Protein AF-A0A538S361-F1 (afdb_monomer)

Secondary structure (DSSP, 8-state):
--SS-HHHHHHHHTTGGGSSSGGGGHHHHHHHHHHHHSS--HHHHHHHHHHHT--HHHHHHHHHHT----HHHHTTHHHHHHHHHHHHT--TTEE-TTSS-EE------S-GGG-S-EEETTEEE-S--TTTHHHHHHHHH-

Mean predicted aligned error: 12.12 Å

Structure (mmCIF, N/CA/C/O backbone):
data_AF-A0A538S361-F1
#
_entry.id   AF-A0A538S361-F1
#
loop_
_atom_site.group_PDB
_atom_site.id
_atom_site.type_symbol
_atom_site.label_atom_id
_atom_site.label_alt_id
_atom_site.label_comp_id
_atom_site.label_asym_id
_atom_site.label_entity_id
_atom_site.label_seq_id
_atom_site.pdbx_PDB_ins_code
_atom_site.Cartn_x
_atom_site.Cartn_y
_atom_site.Cartn_z
_atom_site.occupancy
_atom_site.B_iso_or_equiv
_atom_site.auth_seq_id
_atom_site.auth_comp_id
_atom_site.auth_asym_id
_atom_site.auth_atom_id
_atom_site.pdbx_PDB_model_num
ATOM 1 N N . MET A 1 1 ? -2.744 -16.995 -17.859 1.00 56.88 1 MET A N 1
ATOM 2 C CA . MET A 1 1 ? -3.334 -15.791 -18.492 1.00 56.88 1 MET A CA 1
ATOM 3 C C . MET A 1 1 ? -2.399 -14.680 -18.087 1.00 56.88 1 MET A C 1
ATOM 5 O O . MET A 1 1 ? -2.083 -14.667 -16.914 1.00 56.88 1 MET A O 1
ATOM 9 N N . SER A 1 2 ? -1.924 -13.830 -19.001 1.00 71.25 2 SER A N 1
ATOM 10 C CA . SER A 1 2 ? -0.926 -12.804 -18.648 1.00 71.25 2 SER A CA 1
ATOM 11 C C . SER A 1 2 ? -1.379 -12.003 -17.421 1.00 71.25 2 SER A C 1
ATOM 13 O O . SER A 1 2 ? -2.462 -11.419 -17.458 1.00 71.25 2 SER A O 1
ATOM 15 N N . ALA A 1 3 ? -0.586 -12.008 -16.351 1.00 79.19 3 ALA A N 1
ATOM 16 C CA . ALA A 1 3 ? -0.850 -11.261 -15.128 1.00 79.19 3 ALA A CA 1
ATOM 17 C C . ALA A 1 3 ? -0.692 -9.752 -15.358 1.00 79.19 3 ALA A C 1
ATOM 19 O O . ALA A 1 3 ? -1.442 -8.962 -14.789 1.00 79.19 3 ALA A O 1
ATOM 20 N N . LEU A 1 4 ? 0.240 -9.343 -16.225 1.00 87.56 4 LEU A N 1
ATOM 21 C CA . LEU A 1 4 ? 0.414 -7.946 -16.612 1.00 87.56 4 LEU A CA 1
ATOM 22 C C . LEU A 1 4 ? -0.507 -7.591 -17.783 1.00 87.56 4 LEU A C 1
ATOM 24 O O . LEU A 1 4 ? -0.497 -8.265 -18.819 1.00 87.56 4 LEU A O 1
ATOM 28 N N . SER A 1 5 ? -1.250 -6.490 -17.642 1.00 90.25 5 SER A N 1
ATOM 29 C CA . SER A 1 5 ? -1.976 -5.866 -18.752 1.00 90.25 5 SER A CA 1
ATOM 30 C C . SER A 1 5 ? -1.001 -5.244 -19.761 1.00 90.25 5 SER A C 1
ATOM 32 O O . SER A 1 5 ? 0.121 -4.873 -19.410 1.00 90.25 5 SER A O 1
ATOM 34 N N . GLU A 1 6 ? -1.421 -5.094 -21.020 1.00 89.25 6 GLU A N 1
ATOM 35 C CA . GLU A 1 6 ? -0.562 -4.497 -22.055 1.00 89.25 6 GLU A CA 1
ATOM 36 C C . GLU A 1 6 ? -0.164 -3.049 -21.713 1.00 89.25 6 GLU A C 1
ATOM 38 O O . GLU A 1 6 ? 0.985 -2.660 -21.897 1.00 89.25 6 GLU A O 1
ATOM 43 N N . ASP A 1 7 ? -1.075 -2.272 -21.120 1.00 92.06 7 ASP A N 1
ATOM 44 C CA . ASP A 1 7 ? -0.791 -0.913 -20.633 1.00 92.06 7 ASP A CA 1
ATOM 45 C C . ASP A 1 7 ? 0.327 -0.900 -19.576 1.00 92.06 7 ASP A C 1
ATOM 47 O O . ASP A 1 7 ? 1.259 -0.095 -19.645 1.00 92.06 7 ASP A O 1
ATOM 51 N N . LEU A 1 8 ? 0.280 -1.835 -18.626 1.00 91.38 8 LEU A N 1
ATOM 52 C CA . LEU A 1 8 ? 1.270 -1.943 -17.558 1.00 91.38 8 LEU A CA 1
ATOM 53 C C . LEU A 1 8 ? 2.649 -2.339 -18.096 1.00 91.38 8 LEU A C 1
ATOM 55 O O . LEU A 1 8 ? 3.662 -1.773 -17.684 1.00 91.38 8 LEU A O 1
ATOM 59 N N . ARG A 1 9 ? 2.685 -3.249 -19.077 1.00 92.50 9 ARG A N 1
ATOM 60 C CA . ARG A 1 9 ? 3.915 -3.636 -19.785 1.00 92.50 9 ARG A CA 1
ATOM 61 C C . ARG A 1 9 ? 4.564 -2.427 -20.459 1.00 92.50 9 ARG A C 1
ATOM 63 O O . ARG A 1 9 ? 5.754 -2.184 -20.260 1.00 92.50 9 ARG A O 1
ATOM 70 N N . GLN A 1 10 ? 3.786 -1.625 -21.189 1.00 93.56 10 GLN A N 1
ATOM 71 C CA . GLN A 1 10 ? 4.293 -0.415 -21.846 1.00 93.56 10 GLN A CA 1
ATOM 72 C C . GLN A 1 10 ? 4.816 0.615 -20.835 1.00 93.56 10 GLN A C 1
ATOM 74 O O . GLN A 1 10 ? 5.879 1.204 -21.041 1.00 93.56 10 GLN A O 1
ATOM 79 N N . LYS A 1 11 ? 4.119 0.794 -19.705 1.00 93.25 11 LYS A N 1
ATOM 80 C CA . LYS A 1 11 ? 4.568 1.682 -18.622 1.00 93.25 11 LYS A CA 1
ATOM 81 C C . LYS A 1 11 ? 5.905 1.246 -18.034 1.00 93.25 11 LYS A C 1
ATOM 83 O O . LYS A 1 11 ? 6.769 2.097 -17.855 1.00 93.25 11 LYS A O 1
ATOM 88 N N . ILE A 1 12 ? 6.107 -0.049 -17.787 1.00 92.94 12 ILE A N 1
ATOM 89 C CA . ILE A 1 12 ? 7.386 -0.583 -17.288 1.00 92.94 12 ILE A CA 1
ATOM 90 C C . ILE A 1 12 ? 8.511 -0.316 -18.298 1.00 92.94 12 ILE A C 1
ATOM 92 O O . ILE A 1 12 ? 9.566 0.205 -17.932 1.00 92.94 12 ILE A O 1
ATOM 96 N N . LEU A 1 13 ? 8.274 -0.595 -19.583 1.00 92.31 13 LEU A N 1
ATOM 97 C CA . LEU A 1 13 ? 9.262 -0.369 -20.642 1.00 92.31 13 LEU A CA 1
ATOM 98 C C . LEU A 1 13 ? 9.633 1.114 -20.796 1.00 92.31 13 LEU A C 1
ATOM 100 O O . LEU A 1 13 ? 10.787 1.430 -21.084 1.00 92.31 13 LEU A O 1
ATOM 104 N N . ALA A 1 14 ? 8.702 2.034 -20.533 1.00 94.00 14 ALA A N 1
ATOM 105 C CA . ALA A 1 14 ? 8.961 3.472 -20.568 1.00 94.00 14 ALA A CA 1
ATOM 106 C C . ALA A 1 14 ? 9.969 3.953 -19.502 1.00 94.00 14 ALA A C 1
ATOM 108 O O . ALA A 1 14 ? 10.514 5.052 -19.634 1.00 94.00 14 ALA A O 1
ATOM 109 N N . TYR A 1 15 ? 10.257 3.153 -18.467 1.00 92.31 15 TYR A N 1
ATOM 110 C CA . TYR A 1 15 ? 11.311 3.456 -17.493 1.00 92.31 15 TYR A CA 1
ATOM 111 C C . TYR A 1 15 ? 12.709 3.042 -17.965 1.00 92.31 15 TYR A C 1
ATOM 113 O O . TYR A 1 15 ? 13.677 3.634 -17.493 1.00 92.31 15 TYR A O 1
ATOM 121 N N . LEU A 1 16 ? 12.846 2.114 -18.922 1.00 91.81 16 LEU A N 1
ATOM 122 C CA . LEU A 1 16 ? 14.154 1.642 -19.409 1.00 91.81 16 LEU A CA 1
ATOM 123 C C . LEU A 1 16 ? 15.112 2.773 -19.833 1.00 91.81 16 LEU A C 1
ATOM 125 O O . LEU A 1 16 ? 16.265 2.731 -19.414 1.00 91.81 16 LEU A O 1
ATOM 129 N N . PRO A 1 17 ? 14.689 3.817 -20.580 1.00 93.06 17 PRO A N 1
ATOM 130 C CA . PRO A 1 17 ? 15.597 4.884 -21.008 1.00 93.06 17 PRO A CA 1
ATOM 131 C C . PRO A 1 17 ? 16.120 5.755 -19.859 1.00 93.06 17 PRO A C 1
ATOM 133 O O . PRO A 1 17 ? 17.069 6.512 -20.050 1.00 93.06 17 PRO A O 1
ATOM 136 N N . ARG A 1 18 ? 15.486 5.700 -18.679 1.00 91.50 18 ARG A N 1
ATOM 137 C CA . ARG A 1 18 ? 15.861 6.511 -17.510 1.00 91.50 18 ARG A CA 1
ATOM 138 C C . ARG A 1 18 ? 17.029 5.917 -16.731 1.00 91.50 18 ARG A C 1
ATOM 140 O O . ARG A 1 18 ? 17.602 6.618 -15.900 1.00 91.50 18 ARG A O 1
ATOM 147 N N . TYR A 1 19 ? 17.374 4.655 -16.981 1.00 90.50 19 TYR A N 1
ATOM 148 C CA . TYR A 1 19 ? 18.384 3.936 -16.218 1.00 90.50 19 TYR A CA 1
ATOM 149 C C . TYR A 1 19 ? 19.457 3.323 -17.120 1.00 90.50 19 TYR A C 1
ATOM 151 O O . TYR A 1 19 ? 19.177 2.923 -18.247 1.00 90.50 19 TYR A O 1
ATOM 159 N N . PRO A 1 20 ? 20.698 3.204 -16.621 1.00 87.12 20 PRO A N 1
ATOM 160 C CA . PRO A 1 20 ? 21.795 2.607 -17.377 1.00 87.12 20 PRO A CA 1
ATOM 161 C C . PRO A 1 20 ? 21.702 1.076 -17.482 1.00 87.12 20 PRO A C 1
ATOM 163 O O . PRO A 1 20 ? 22.351 0.490 -18.344 1.00 87.12 20 PRO A O 1
ATOM 166 N N . SER A 1 21 ? 20.923 0.414 -16.619 1.00 90.38 21 SER A N 1
ATOM 167 C CA . SER A 1 21 ? 20.736 -1.040 -16.620 1.00 90.38 21 SER A CA 1
ATOM 168 C C . SER A 1 21 ? 19.260 -1.413 -16.485 1.00 90.38 21 SER A C 1
ATOM 170 O O . SER A 1 21 ? 18.498 -0.740 -15.789 1.00 90.38 21 SER A O 1
ATOM 172 N N . LYS A 1 22 ? 18.858 -2.527 -17.114 1.00 89.06 22 LYS A N 1
ATOM 173 C CA . LYS A 1 22 ? 17.491 -3.065 -16.995 1.00 89.06 22 LYS A CA 1
ATOM 174 C C . LYS A 1 22 ? 17.158 -3.461 -15.551 1.00 89.06 22 LYS A C 1
ATOM 176 O O . LYS A 1 22 ? 16.046 -3.227 -15.095 1.00 89.06 22 LYS A O 1
ATOM 181 N N . GLN A 1 23 ? 18.149 -3.964 -14.809 1.00 89.56 23 GLN A N 1
ATOM 182 C CA . GLN A 1 23 ? 18.018 -4.329 -13.394 1.00 89.56 23 GLN A CA 1
ATOM 183 C C . GLN A 1 23 ? 17.577 -3.158 -12.504 1.00 89.56 23 GLN A C 1
ATOM 185 O O . GLN A 1 23 ? 16.834 -3.356 -11.548 1.00 89.56 23 GLN A O 1
ATOM 190 N N . ALA A 1 24 ? 17.979 -1.924 -12.817 1.00 90.62 24 ALA A N 1
ATOM 191 C CA . ALA A 1 24 ? 17.567 -0.756 -12.039 1.00 90.62 24 ALA A CA 1
ATOM 192 C C . ALA A 1 24 ? 16.060 -0.442 -12.164 1.00 90.62 24 ALA A C 1
ATOM 194 O O . ALA A 1 24 ? 15.511 0.275 -11.329 1.00 90.62 24 ALA A O 1
ATOM 195 N N . VAL A 1 25 ? 15.378 -1.001 -13.172 1.00 94.12 25 VAL A N 1
ATOM 196 C CA . VAL A 1 25 ? 13.928 -0.847 -13.379 1.00 94.12 25 VAL A CA 1
ATOM 197 C C . VAL A 1 25 ? 13.113 -1.823 -12.525 1.00 94.12 25 VAL A C 1
ATOM 199 O O . VAL A 1 25 ? 11.906 -1.641 -12.397 1.00 94.12 25 VAL A O 1
ATOM 202 N N . THR A 1 26 ? 13.747 -2.797 -11.862 1.00 92.06 26 THR A N 1
ATOM 203 C CA . THR A 1 26 ? 13.063 -3.792 -11.020 1.00 92.06 26 THR A CA 1
ATOM 204 C C . THR A 1 26 ? 12.159 -3.151 -9.969 1.00 92.06 26 THR A C 1
ATOM 206 O O . THR A 1 26 ? 10.984 -3.498 -9.884 1.00 92.06 26 THR A O 1
ATOM 209 N N . LEU A 1 27 ? 12.662 -2.177 -9.204 1.00 89.62 27 LEU A N 1
ATOM 210 C CA . LEU A 1 27 ? 11.873 -1.535 -8.149 1.00 89.62 27 LEU A CA 1
ATOM 211 C C . LEU A 1 27 ? 10.719 -0.673 -8.715 1.00 89.62 27 LEU A C 1
ATOM 213 O O . LEU A 1 27 ? 9.580 -0.886 -8.297 1.00 89.62 27 LEU A O 1
ATOM 217 N N . PRO A 1 28 ? 10.935 0.212 -9.715 1.00 91.25 28 PRO A N 1
ATOM 218 C CA . PRO A 1 28 ? 9.836 0.885 -10.413 1.00 91.25 28 PRO A CA 1
ATOM 219 C C . PRO A 1 28 ? 8.783 -0.070 -10.989 1.00 91.25 28 PRO A C 1
ATOM 221 O O . PRO A 1 28 ? 7.590 0.210 -10.901 1.00 91.25 28 PRO A O 1
ATOM 224 N N . ALA A 1 29 ? 9.203 -1.202 -11.559 1.00 91.88 29 ALA A N 1
ATOM 225 C CA . ALA A 1 29 ? 8.289 -2.189 -12.121 1.00 91.88 29 ALA A CA 1
ATOM 226 C C . ALA A 1 29 ? 7.431 -2.851 -11.035 1.00 91.88 29 ALA A C 1
ATOM 228 O O . ALA A 1 29 ? 6.212 -2.922 -11.182 1.00 91.88 29 ALA A O 1
ATOM 229 N N . LEU A 1 30 ? 8.044 -3.265 -9.921 1.00 89.38 30 LEU A N 1
ATOM 230 C CA . LEU A 1 30 ? 7.330 -3.810 -8.764 1.00 89.38 30 LEU A CA 1
ATOM 231 C C . LEU A 1 30 ? 6.330 -2.795 -8.188 1.00 89.38 30 LEU A C 1
ATOM 233 O O . LEU A 1 30 ? 5.201 -3.169 -7.878 1.00 89.38 30 LEU A O 1
ATOM 237 N N . HIS A 1 31 ? 6.703 -1.512 -8.113 1.00 86.75 31 HIS A N 1
ATOM 238 C CA . HIS A 1 31 ? 5.810 -0.440 -7.660 1.00 86.75 31 HIS A CA 1
ATOM 239 C C . HIS A 1 31 ? 4.600 -0.262 -8.586 1.00 86.75 31 HIS A C 1
ATOM 241 O O . HIS A 1 31 ? 3.477 -0.169 -8.104 1.00 86.75 31 HIS A O 1
ATOM 247 N N . LEU A 1 32 ? 4.808 -0.247 -9.908 1.00 89.38 32 LEU A N 1
ATOM 248 C CA . LEU A 1 32 ? 3.721 -0.110 -1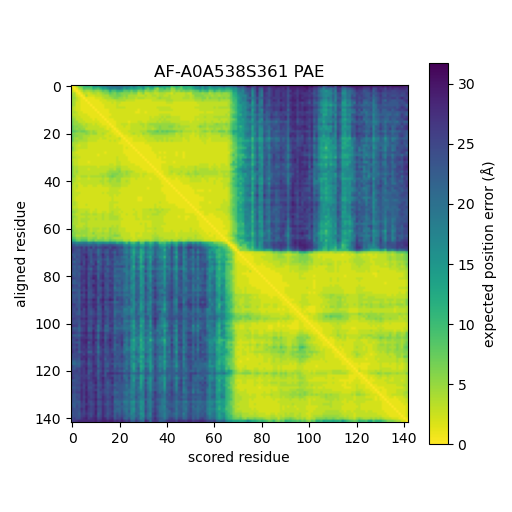0.886 1.00 89.38 32 LEU A CA 1
ATOM 249 C C . LEU A 1 32 ? 2.724 -1.272 -10.807 1.00 89.38 32 LEU A C 1
ATOM 251 O O . LEU A 1 32 ? 1.514 -1.064 -10.899 1.00 89.38 32 LEU A O 1
ATOM 255 N N . VAL A 1 33 ? 3.229 -2.496 -10.635 1.00 89.19 33 VAL A N 1
ATOM 256 C CA . VAL A 1 33 ? 2.388 -3.689 -10.488 1.00 89.19 33 VAL A CA 1
ATOM 257 C C . VAL A 1 33 ? 1.604 -3.643 -9.186 1.00 89.19 33 VAL A C 1
ATOM 259 O O . VAL A 1 33 ? 0.396 -3.870 -9.201 1.00 89.19 33 VAL A O 1
ATOM 262 N N . HIS A 1 34 ? 2.258 -3.298 -8.078 1.00 82.88 34 HIS A N 1
ATOM 263 C CA . HIS A 1 34 ? 1.584 -3.155 -6.795 1.00 82.88 34 HIS A CA 1
ATOM 264 C C . HIS A 1 34 ? 0.514 -2.052 -6.819 1.00 82.88 34 HIS A C 1
ATOM 266 O O . HIS A 1 34 ? -0.585 -2.266 -6.319 1.00 82.88 34 HIS A O 1
ATOM 272 N N . ASP A 1 35 ? 0.778 -0.910 -7.456 1.00 80.44 35 ASP A N 1
ATOM 273 C CA . ASP A 1 35 ? -0.191 0.186 -7.558 1.00 80.44 35 ASP A CA 1
ATOM 274 C C . ASP A 1 35 ? -1.461 -0.227 -8.321 1.00 80.44 35 ASP A C 1
ATOM 276 O O . ASP A 1 35 ? -2.577 0.041 -7.873 1.00 80.44 35 ASP A O 1
ATOM 280 N N . GLN A 1 36 ? -1.314 -0.952 -9.437 1.00 80.50 36 GLN A N 1
ATOM 281 C CA . GLN A 1 36 ? -2.467 -1.401 -10.224 1.00 80.50 36 GLN A CA 1
ATOM 282 C C . GLN A 1 36 ? -3.198 -2.603 -9.626 1.00 80.50 36 GLN A C 1
ATOM 284 O O . GLN A 1 36 ? -4.424 -2.671 -9.695 1.00 80.50 36 GLN A O 1
ATOM 289 N N . MET A 1 37 ? -2.461 -3.577 -9.093 1.00 76.94 37 MET A N 1
ATOM 290 C CA . MET A 1 37 ? -3.024 -4.871 -8.696 1.00 76.94 37 MET A CA 1
ATOM 291 C C . MET A 1 37 ? -3.232 -5.002 -7.188 1.00 76.94 37 MET A C 1
ATOM 293 O O . MET A 1 37 ? -3.878 -5.950 -6.763 1.00 76.94 37 MET A O 1
ATOM 297 N N . ARG A 1 38 ? -2.699 -4.080 -6.375 1.00 75.12 38 ARG A N 1
ATOM 298 C CA . ARG A 1 38 ? -2.647 -4.125 -4.897 1.00 75.12 38 ARG A CA 1
ATOM 299 C C . ARG A 1 38 ? -1.846 -5.288 -4.303 1.00 75.12 38 ARG A C 1
ATOM 301 O O . ARG A 1 38 ? -1.671 -5.365 -3.095 1.00 75.12 38 ARG A O 1
ATOM 308 N N . TYR A 1 39 ? -1.293 -6.164 -5.136 1.00 75.81 39 TYR A N 1
ATOM 309 C CA . TYR A 1 39 ? -0.374 -7.231 -4.750 1.00 75.81 39 TYR A CA 1
ATOM 310 C C . TYR A 1 39 ? 0.546 -7.575 -5.926 1.00 75.81 39 TYR A C 1
ATOM 312 O O . TYR A 1 39 ? 0.227 -7.299 -7.081 1.00 75.81 39 TYR A O 1
ATOM 320 N N . VAL A 1 40 ? 1.692 -8.196 -5.639 1.00 83.81 40 VAL A N 1
ATOM 321 C CA . VAL A 1 40 ? 2.617 -8.694 -6.668 1.00 83.81 40 VAL A CA 1
ATOM 322 C C . VAL A 1 40 ? 2.601 -10.220 -6.634 1.00 83.81 40 VAL A C 1
ATOM 324 O O . VAL A 1 40 ? 3.096 -10.839 -5.696 1.00 83.81 40 VAL A O 1
ATOM 327 N N . SER A 1 41 ? 1.987 -10.844 -7.642 1.00 86.38 41 SER A N 1
ATOM 328 C CA . SER A 1 41 ? 1.900 -12.306 -7.738 1.00 86.38 41 SER A CA 1
ATOM 329 C C . SER A 1 41 ? 3.198 -12.926 -8.264 1.00 86.38 41 SER A C 1
ATOM 331 O O . SER A 1 41 ? 3.965 -12.283 -8.978 1.00 86.38 41 SER A O 1
ATOM 333 N N . LEU A 1 42 ? 3.415 -14.220 -8.003 1.00 87.56 42 LEU A N 1
ATOM 334 C CA . LEU A 1 42 ? 4.541 -14.961 -8.593 1.00 87.56 42 LEU A CA 1
ATOM 335 C C . LEU A 1 42 ? 4.499 -14.985 -10.134 1.00 87.56 42 LEU A C 1
ATOM 337 O O . LEU A 1 42 ? 5.544 -15.090 -10.772 1.00 87.56 42 LEU A O 1
ATOM 341 N N . GLU A 1 43 ? 3.310 -14.901 -10.737 1.00 91.69 43 GLU A N 1
ATOM 342 C CA . GLU A 1 43 ? 3.151 -14.796 -12.194 1.00 91.69 43 GLU A CA 1
ATOM 343 C C . GLU A 1 43 ? 3.609 -13.417 -12.686 1.00 91.69 43 GLU A C 1
ATOM 345 O O . GLU A 1 43 ? 4.397 -13.344 -13.624 1.00 91.69 43 GLU A O 1
ATOM 350 N N . ALA A 1 44 ? 3.245 -12.338 -11.981 1.00 90.62 44 ALA A N 1
ATOM 351 C CA . ALA A 1 44 ? 3.736 -10.995 -12.283 1.00 90.62 44 ALA A CA 1
ATOM 352 C C . ALA A 1 44 ? 5.263 -10.894 -12.129 1.00 90.62 44 ALA A C 1
ATOM 354 O O . ALA A 1 44 ? 5.918 -10.317 -12.987 1.00 90.62 44 ALA A O 1
ATOM 355 N N . ILE A 1 45 ? 5.854 -11.517 -11.102 1.00 91.31 45 ILE A N 1
ATOM 356 C CA . ILE A 1 45 ? 7.318 -11.582 -10.929 1.00 91.31 45 ILE A CA 1
ATOM 357 C C . ILE A 1 45 ? 7.989 -12.211 -12.151 1.00 91.31 45 ILE A C 1
ATOM 359 O O . ILE A 1 45 ? 8.970 -11.674 -12.661 1.00 91.31 45 ILE A O 1
ATOM 363 N N . ARG A 1 46 ? 7.460 -13.339 -12.640 1.00 94.00 46 ARG A N 1
ATOM 364 C CA . ARG A 1 46 ? 7.999 -14.013 -13.831 1.00 94.00 46 ARG A CA 1
ATOM 365 C C . ARG A 1 46 ? 7.892 -13.125 -15.064 1.00 94.00 46 ARG A C 1
ATOM 367 O O . ARG A 1 46 ? 8.870 -12.975 -15.781 1.00 94.00 46 ARG A O 1
ATOM 374 N N . GLU A 1 47 ? 6.746 -12.484 -15.268 1.00 94.25 47 GLU A N 1
ATOM 375 C CA . GLU A 1 47 ? 6.546 -11.618 -16.430 1.00 94.25 47 GLU A CA 1
ATOM 376 C C . GLU A 1 47 ? 7.416 -10.354 -16.397 1.00 94.25 47 GLU A C 1
ATOM 378 O O . GLU A 1 47 ? 7.918 -9.938 -17.438 1.00 94.25 47 GLU A O 1
ATOM 383 N N . ILE A 1 48 ? 7.641 -9.750 -15.224 1.00 93.12 48 ILE A N 1
ATOM 384 C CA . ILE A 1 48 ? 8.576 -8.621 -15.090 1.00 93.12 48 ILE A CA 1
ATOM 385 C C . ILE A 1 48 ? 10.012 -9.094 -15.339 1.00 93.12 48 ILE A C 1
ATOM 387 O O . ILE A 1 48 ? 10.768 -8.399 -16.015 1.00 93.12 48 ILE A O 1
ATOM 391 N N . ALA A 1 49 ? 10.392 -10.263 -14.818 1.00 94.50 49 ALA A N 1
ATOM 392 C CA . ALA A 1 49 ? 11.718 -10.834 -15.035 1.00 94.50 49 ALA A CA 1
ATOM 393 C C . ALA A 1 49 ? 11.983 -11.067 -16.533 1.00 94.50 49 ALA A C 1
ATOM 395 O O . ALA A 1 49 ? 13.024 -10.645 -17.035 1.00 94.50 49 ALA A O 1
ATOM 396 N N . ASP A 1 50 ? 11.001 -11.604 -17.264 1.00 94.06 50 ASP A N 1
ATOM 397 C CA . ASP A 1 50 ? 11.076 -11.771 -18.720 1.00 94.06 50 ASP A CA 1
ATOM 398 C C . ASP A 1 50 ? 11.199 -10.420 -19.454 1.00 94.06 50 ASP A C 1
ATOM 400 O O . ASP A 1 50 ? 11.987 -10.288 -20.391 1.00 94.06 50 ASP A O 1
ATOM 404 N N . LEU A 1 51 ? 10.458 -9.387 -19.027 1.00 93.19 51 LEU A N 1
ATOM 405 C CA . LEU A 1 51 ? 10.530 -8.041 -19.622 1.00 93.19 51 LEU A CA 1
ATOM 406 C C . LEU A 1 51 ? 11.883 -7.357 -19.394 1.00 93.19 51 LEU A C 1
ATOM 408 O O . LEU A 1 51 ? 12.377 -6.640 -20.268 1.00 93.19 51 LEU A O 1
ATOM 412 N N . LEU A 1 52 ? 12.458 -7.540 -18.206 1.00 93.06 52 LEU A N 1
ATOM 413 C CA . LEU A 1 52 ? 13.716 -6.916 -17.804 1.00 93.06 52 LEU A CA 1
ATOM 414 C C . LEU A 1 52 ? 14.943 -7.765 -18.140 1.00 93.06 52 LEU A C 1
ATOM 416 O O . LEU A 1 52 ? 16.056 -7.279 -17.942 1.00 93.06 52 LEU A O 1
ATOM 420 N N . ASP A 1 53 ? 14.752 -8.960 -18.710 1.00 93.44 53 ASP A N 1
ATOM 421 C CA . ASP A 1 53 ? 15.828 -9.892 -19.069 1.00 93.44 53 ASP A CA 1
ATOM 422 C C . ASP A 1 53 ? 16.663 -10.283 -17.833 1.00 93.44 53 ASP A C 1
ATOM 424 O O . ASP A 1 53 ? 17.891 -10.212 -17.824 1.00 93.44 53 ASP A O 1
ATOM 428 N N . LEU A 1 54 ? 15.953 -10.622 -16.751 1.00 94.00 54 LEU A N 1
ATOM 429 C CA . LEU A 1 54 ? 16.487 -11.031 -15.449 1.00 94.00 54 LEU A CA 1
ATOM 430 C C . LEU A 1 54 ? 15.980 -12.427 -15.090 1.00 94.00 54 LEU A C 1
ATOM 432 O O . LEU A 1 54 ? 14.961 -12.889 -15.605 1.00 94.00 54 LEU A O 1
ATOM 436 N N . SER A 1 55 ? 16.636 -13.095 -14.143 1.00 94.81 55 SER A N 1
ATOM 437 C CA . SER A 1 55 ? 16.069 -14.315 -13.577 1.00 94.81 55 SER A CA 1
ATOM 438 C C . SER A 1 55 ? 14.915 -13.988 -12.614 1.00 94.81 55 SER A C 1
ATOM 440 O O . SER A 1 55 ? 14.982 -13.014 -11.855 1.00 94.81 55 SER A O 1
ATOM 442 N N . PRO A 1 56 ? 13.867 -14.833 -12.544 1.00 92.56 56 PRO A N 1
ATOM 443 C CA . PRO A 1 56 ? 12.818 -14.677 -11.537 1.00 92.56 56 PRO A CA 1
ATOM 444 C C . PRO A 1 56 ? 13.356 -14.696 -10.101 1.00 92.56 56 PRO A C 1
ATOM 446 O O . PRO A 1 56 ? 12.753 -14.089 -9.223 1.00 92.56 56 PRO A O 1
ATOM 449 N N . ALA A 1 57 ? 14.486 -15.374 -9.863 1.00 93.00 57 ALA A N 1
ATOM 450 C CA . ALA A 1 57 ? 15.141 -15.424 -8.560 1.00 93.00 57 ALA A CA 1
ATOM 451 C C . ALA A 1 57 ? 15.713 -14.060 -8.150 1.00 93.00 57 ALA A C 1
ATOM 453 O O . ALA A 1 57 ? 15.508 -13.656 -7.015 1.00 93.00 57 ALA A O 1
ATOM 454 N N . GLU A 1 58 ? 16.360 -13.328 -9.061 1.00 90.75 58 GLU A N 1
ATOM 455 C CA . GLU A 1 58 ? 16.870 -11.974 -8.789 1.00 90.75 58 GLU A CA 1
ATOM 456 C C . GLU A 1 58 ? 15.738 -10.981 -8.513 1.00 90.75 58 GLU A C 1
ATOM 458 O O . GLU A 1 58 ? 15.848 -10.129 -7.632 1.00 90.75 58 GLU A O 1
ATOM 463 N N . LEU A 1 59 ? 14.627 -11.094 -9.249 1.00 89.69 59 LEU A N 1
ATOM 464 C CA . LEU A 1 59 ? 13.476 -10.221 -9.034 1.00 89.69 59 LEU A CA 1
ATOM 465 C C . LEU A 1 59 ? 12.749 -10.552 -7.727 1.00 89.69 59 LEU A C 1
ATOM 467 O O . LEU A 1 59 ? 12.316 -9.648 -7.013 1.00 89.69 59 LEU A O 1
ATOM 471 N N . TYR A 1 60 ? 12.642 -11.842 -7.402 1.00 87.88 60 TYR A N 1
ATOM 472 C CA . TYR A 1 60 ? 12.101 -12.305 -6.130 1.00 87.88 60 TYR A CA 1
ATOM 473 C C . TYR A 1 60 ? 12.992 -11.892 -4.956 1.00 87.88 60 TYR A C 1
ATOM 475 O O . TYR A 1 60 ? 12.468 -11.450 -3.941 1.00 87.88 60 TYR A O 1
ATOM 483 N N . ASP A 1 61 ? 14.316 -11.982 -5.100 1.00 87.81 61 ASP A N 1
ATOM 484 C CA . ASP A 1 61 ? 15.277 -11.515 -4.101 1.00 87.81 61 ASP A CA 1
ATOM 485 C C . ASP A 1 61 ? 15.073 -10.024 -3.828 1.00 87.81 61 ASP A C 1
ATOM 487 O O . ASP A 1 61 ? 14.790 -9.654 -2.692 1.00 87.81 61 ASP A O 1
ATOM 491 N N . ALA A 1 62 ? 15.044 -9.185 -4.870 1.00 85.94 62 ALA A N 1
ATOM 492 C CA . ALA A 1 62 ? 14.751 -7.760 -4.736 1.00 85.94 62 ALA A CA 1
ATOM 493 C C . ALA A 1 62 ? 13.378 -7.496 -4.093 1.00 85.94 62 ALA A C 1
ATOM 495 O O . ALA A 1 62 ? 13.280 -6.680 -3.181 1.00 85.94 62 ALA A O 1
ATOM 496 N N . MET A 1 63 ? 12.322 -8.197 -4.518 1.00 84.12 63 MET A N 1
ATOM 497 C CA . MET A 1 63 ? 10.991 -8.074 -3.915 1.00 84.12 63 MET A CA 1
ATOM 498 C C . MET A 1 63 ? 10.998 -8.472 -2.435 1.00 84.12 63 MET A C 1
ATOM 500 O O . MET A 1 63 ? 10.350 -7.814 -1.631 1.00 84.12 63 MET A O 1
ATOM 504 N N . SER A 1 64 ? 11.712 -9.538 -2.070 1.00 76.62 64 SER A N 1
ATOM 505 C CA . SER A 1 64 ? 11.800 -10.020 -0.690 1.00 76.62 64 SER A CA 1
ATOM 506 C C . SER A 1 64 ? 12.657 -9.107 0.188 1.00 76.62 64 SER A C 1
ATOM 508 O O . SER A 1 64 ? 12.305 -8.855 1.337 1.00 76.62 64 SER A O 1
ATOM 510 N N . PHE A 1 65 ? 13.737 -8.556 -0.371 1.00 78.50 65 PHE A N 1
ATOM 511 C CA . PHE A 1 65 ? 14.666 -7.654 0.297 1.00 78.50 65 PHE A CA 1
ATOM 512 C C . PHE A 1 65 ? 14.040 -6.283 0.548 1.00 78.50 65 PHE A C 1
ATOM 514 O O . PHE A 1 65 ? 14.073 -5.778 1.666 1.00 78.50 65 PHE A O 1
ATOM 521 N N . TYR A 1 66 ? 13.429 -5.697 -0.484 1.00 72.31 66 TYR A N 1
ATOM 522 C CA . TYR A 1 66 ? 12.660 -4.459 -0.375 1.00 72.31 66 TYR A CA 1
ATOM 523 C C . TYR A 1 66 ? 11.251 -4.690 0.155 1.00 72.31 66 TYR A C 1
ATOM 525 O O . TYR A 1 66 ? 10.471 -3.739 0.121 1.00 72.31 66 TYR A O 1
ATOM 533 N N . GLY A 1 67 ? 10.945 -5.925 0.596 1.00 59.25 67 GLY A N 1
ATOM 534 C CA . GLY A 1 67 ? 9.632 -6.392 1.025 1.00 59.25 67 GLY A CA 1
ATOM 535 C C . GLY A 1 67 ? 8.860 -5.245 1.626 1.00 59.25 67 GLY A C 1
ATOM 536 O O . GLY A 1 67 ? 9.239 -4.774 2.697 1.00 59.25 67 GLY A O 1
ATOM 537 N N . PHE A 1 68 ? 7.876 -4.740 0.867 1.00 53.91 68 PHE A N 1
ATOM 538 C CA . PHE A 1 68 ? 7.088 -3.566 1.233 1.00 53.91 68 PHE A CA 1
ATOM 539 C C . PHE A 1 68 ? 6.722 -3.716 2.705 1.00 53.91 68 PHE A C 1
ATOM 541 O O . PHE A 1 68 ? 6.064 -4.689 3.066 1.00 53.91 68 PHE A O 1
ATOM 548 N N . PHE A 1 69 ? 7.318 -2.865 3.545 1.00 50.84 69 PHE A N 1
ATOM 549 C CA . PHE A 1 69 ? 7.579 -3.159 4.953 1.00 50.84 69 PHE A CA 1
ATOM 550 C C . PHE A 1 69 ? 6.311 -3.615 5.678 1.00 50.84 69 PHE A C 1
ATOM 552 O O . PHE A 1 69 ? 5.467 -2.821 6.080 1.00 50.84 69 PHE A O 1
ATOM 559 N N . LEU A 1 70 ? 6.211 -4.933 5.855 1.00 64.69 70 LEU A N 1
ATOM 560 C CA . LEU A 1 70 ? 4.993 -5.628 6.254 1.00 64.69 70 LEU A CA 1
ATOM 561 C C . LEU A 1 70 ? 4.901 -5.814 7.768 1.00 64.69 70 LEU A C 1
ATOM 563 O O . LEU A 1 70 ? 4.205 -6.709 8.220 1.00 64.69 70 LEU A O 1
ATOM 567 N N . ALA A 1 71 ? 5.629 -5.043 8.580 1.00 74.12 71 ALA A N 1
ATOM 568 C CA . ALA A 1 71 ? 5.637 -5.265 10.028 1.00 74.12 71 ALA A CA 1
ATOM 569 C C .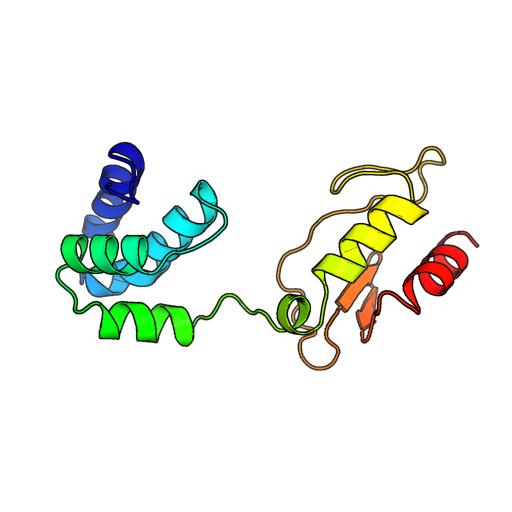 ALA A 1 71 ? 4.221 -5.133 10.612 1.00 74.12 71 ALA A C 1
ATOM 571 O O . ALA A 1 71 ? 3.786 -6.002 11.359 1.00 74.12 71 ALA A O 1
ATOM 572 N N . CYS A 1 72 ? 3.476 -4.097 10.212 1.00 81.25 72 CYS A N 1
ATOM 573 C CA . CYS A 1 72 ? 2.089 -3.895 10.628 1.00 81.25 72 CYS A CA 1
ATOM 574 C C . CYS A 1 72 ? 1.156 -4.983 10.077 1.00 81.25 72 CYS A C 1
ATOM 576 O O . CYS A 1 72 ? 0.427 -5.593 10.855 1.00 81.25 72 CYS A O 1
ATOM 578 N N . MET A 1 73 ? 1.224 -5.294 8.780 1.00 81.75 73 MET A N 1
ATOM 579 C CA . MET A 1 73 ? 0.338 -6.301 8.182 1.00 81.75 73 MET A CA 1
ATOM 580 C C . MET A 1 73 ? 0.633 -7.719 8.704 1.00 81.75 73 MET A 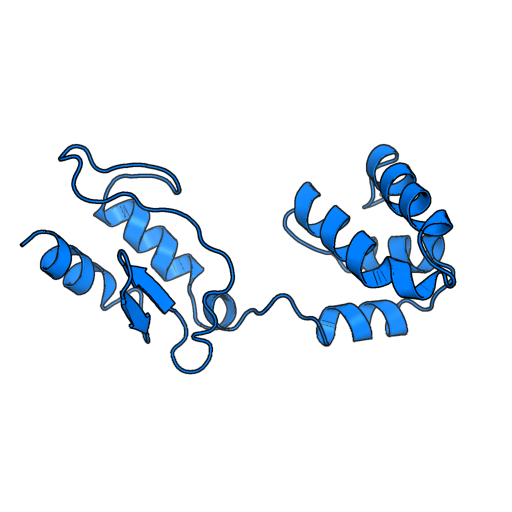C 1
ATOM 582 O O . MET A 1 73 ? -0.301 -8.425 9.066 1.00 81.75 73 MET A O 1
ATOM 586 N N . LEU A 1 74 ? 1.900 -8.115 8.885 1.00 80.12 74 LEU A N 1
ATOM 587 C CA . LEU A 1 74 ? 2.273 -9.389 9.530 1.00 80.12 74 LEU A CA 1
ATOM 588 C C . LEU A 1 74 ? 1.798 -9.487 10.983 1.00 80.12 74 LEU A C 1
ATOM 590 O O . LEU A 1 74 ? 1.679 -10.583 11.527 1.00 80.12 74 LEU A O 1
ATOM 594 N N . ARG A 1 75 ? 1.574 -8.343 11.627 1.00 84.38 75 ARG A N 1
ATOM 595 C CA . ARG A 1 75 ? 1.136 -8.225 13.017 1.00 84.38 75 ARG A CA 1
ATOM 596 C C . ARG A 1 75 ? -0.366 -7.948 13.143 1.00 84.38 75 ARG A C 1
ATOM 598 O O . ARG A 1 75 ? -0.807 -7.595 14.232 1.00 84.38 75 ARG A O 1
ATOM 605 N N . GLY A 1 76 ? -1.131 -8.121 12.063 1.00 86.62 76 GLY A N 1
ATOM 606 C CA . GLY A 1 76 ? -2.592 -8.027 12.082 1.00 86.62 76 GLY A CA 1
ATOM 607 C C . GLY A 1 76 ? -3.143 -6.610 11.918 1.00 86.62 76 GLY A C 1
ATOM 608 O O . GLY A 1 76 ? -4.206 -6.308 12.450 1.00 86.62 76 GLY A O 1
ATOM 609 N N . SER A 1 77 ? -2.458 -5.712 11.199 1.00 88.56 77 SER A N 1
ATOM 610 C CA . SER A 1 77 ? -2.988 -4.357 10.972 1.00 88.56 77 SER A CA 1
ATOM 611 C C . SER A 1 77 ? -4.281 -4.319 10.158 1.00 88.56 77 SER A C 1
ATOM 613 O O . SER A 1 77 ? -5.018 -3.350 10.283 1.00 88.56 77 SER A O 1
ATOM 615 N N . GLU A 1 78 ? -4.565 -5.342 9.344 1.00 88.12 78 GLU A N 1
ATOM 616 C CA . GLU A 1 78 ? -5.857 -5.466 8.651 1.00 88.12 78 GLU A CA 1
ATOM 617 C C . GLU A 1 78 ? -7.002 -5.621 9.658 1.00 88.12 78 GLU A C 1
ATOM 619 O O . GLU A 1 78 ? -7.957 -4.855 9.616 1.00 88.12 78 GLU A O 1
ATOM 624 N N . GLU A 1 79 ? -6.851 -6.507 10.648 1.00 90.88 79 GLU A N 1
ATOM 625 C CA . GLU A 1 79 ? -7.848 -6.691 11.713 1.00 90.88 79 GLU A CA 1
ATOM 626 C C . GLU A 1 79 ? -8.037 -5.413 12.544 1.00 90.88 79 GLU A C 1
ATOM 628 O O . GLU A 1 79 ? -9.153 -5.081 12.943 1.00 90.88 79 GLU A O 1
ATOM 633 N N . VAL A 1 80 ? -6.952 -4.669 12.793 1.00 92.94 80 VAL A N 1
ATOM 634 C CA . VAL A 1 80 ? -7.009 -3.362 13.468 1.00 92.94 80 VAL A CA 1
ATOM 635 C C . VAL A 1 80 ? -7.781 -2.343 12.627 1.00 92.94 80 VAL A C 1
ATOM 637 O O . VAL A 1 80 ? -8.614 -1.621 13.171 1.00 92.94 80 VAL A O 1
ATOM 640 N N . LEU A 1 81 ? -7.526 -2.280 11.317 1.00 91.81 81 LEU A N 1
ATOM 641 C CA . LEU A 1 81 ? -8.199 -1.351 10.409 1.00 91.81 81 LEU A CA 1
ATOM 642 C C . LEU A 1 81 ? -9.695 -1.658 10.285 1.00 91.81 81 LEU A C 1
ATOM 644 O O . LEU A 1 81 ? -10.503 -0.735 10.381 1.00 91.81 81 LEU A O 1
ATOM 648 N N . ASP A 1 82 ? -10.063 -2.929 10.129 1.00 91.25 82 ASP A N 1
ATOM 649 C CA . ASP A 1 82 ? -11.463 -3.359 10.060 1.00 91.25 82 ASP A CA 1
ATOM 650 C C . ASP A 1 82 ? -12.208 -2.979 11.343 1.00 91.25 82 ASP A C 1
ATOM 652 O O . ASP A 1 82 ? -13.270 -2.358 11.300 1.00 91.25 82 ASP A O 1
ATOM 656 N N . ARG A 1 83 ? -11.595 -3.243 12.505 1.00 93.69 83 ARG A N 1
ATOM 657 C CA . ARG A 1 83 ? -12.164 -2.884 13.808 1.00 93.69 83 ARG A CA 1
ATOM 658 C C . ARG A 1 83 ? -12.320 -1.368 13.979 1.00 93.69 83 ARG A C 1
ATOM 660 O O . ARG A 1 83 ? -13.340 -0.920 14.496 1.00 93.69 83 ARG A O 1
ATOM 667 N N . LEU A 1 84 ? -11.349 -0.569 13.521 1.00 93.50 84 LEU A N 1
ATOM 668 C CA . LEU A 1 84 ? -11.455 0.897 13.501 1.00 93.50 84 LEU A CA 1
ATOM 669 C C . LEU A 1 84 ? -12.633 1.360 12.636 1.00 93.50 84 LEU A C 1
ATOM 671 O O . LEU A 1 84 ? -13.394 2.229 13.061 1.00 93.50 84 LEU A O 1
ATOM 675 N N . CYS A 1 85 ? -12.795 0.778 11.446 1.00 92.75 85 CYS A N 1
ATOM 676 C CA . CYS A 1 85 ? -13.891 1.112 10.537 1.00 92.75 85 CYS A CA 1
ATOM 677 C C . CYS A 1 85 ? -15.253 0.778 11.158 1.00 92.75 85 CYS A C 1
ATOM 679 O O . CYS A 1 85 ? -16.154 1.619 11.147 1.00 92.75 85 CYS A O 1
ATOM 681 N N . ASP A 1 86 ? -15.382 -0.408 11.756 1.00 93.25 86 ASP A N 1
ATOM 682 C CA . ASP A 1 86 ? -16.608 -0.869 12.411 1.00 93.25 86 ASP A CA 1
ATOM 683 C C . ASP A 1 86 ? -16.988 0.015 13.607 1.00 93.25 86 ASP A C 1
ATOM 685 O O . ASP A 1 86 ? -18.133 0.463 13.712 1.00 93.25 86 ASP A O 1
ATOM 689 N N . THR A 1 87 ? -16.035 0.322 14.494 1.00 91.75 87 THR A N 1
ATOM 690 C CA . THR A 1 87 ? -16.305 1.105 15.712 1.00 91.75 87 THR A CA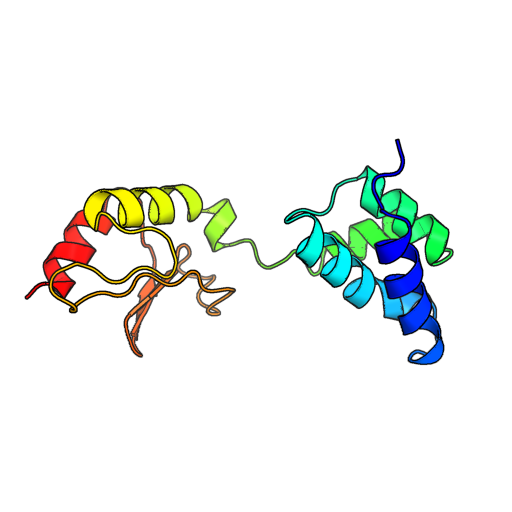 1
ATOM 691 C C . THR A 1 87 ? -16.564 2.588 15.411 1.00 91.75 87 THR A C 1
ATOM 693 O O . THR A 1 87 ? -17.372 3.234 16.090 1.00 91.75 87 THR A O 1
ATOM 696 N N . LEU A 1 88 ? -15.907 3.157 14.396 1.00 92.00 88 LEU A N 1
ATOM 697 C CA . LEU A 1 88 ? -16.117 4.551 13.982 1.00 92.00 88 LEU A CA 1
ATOM 698 C C . LEU A 1 88 ? -17.290 4.716 13.003 1.00 92.00 88 LEU A C 1
ATOM 700 O O . LEU A 1 88 ? -17.784 5.832 12.836 1.00 92.00 88 LEU A O 1
ATOM 704 N N . GLY A 1 89 ? -17.750 3.632 12.372 1.00 93.19 89 GLY A N 1
ATOM 705 C CA . GLY A 1 89 ? -18.805 3.661 11.360 1.00 93.19 89 GLY A CA 1
ATOM 706 C C . GLY A 1 89 ? -18.388 4.375 10.071 1.00 93.19 89 GLY A C 1
ATOM 707 O O . GLY A 1 89 ? -19.233 4.963 9.394 1.00 93.19 89 GLY A O 1
ATOM 708 N N . VAL A 1 90 ? -17.094 4.363 9.741 1.00 93.81 90 VAL A N 1
ATOM 709 C CA . VAL A 1 90 ? -16.526 5.023 8.555 1.00 93.81 90 VAL A CA 1
ATOM 710 C C . VAL A 1 90 ? -15.663 4.052 7.758 1.00 93.81 90 VAL A C 1
ATOM 712 O O . VAL A 1 90 ? -15.187 3.052 8.278 1.00 93.81 90 VAL A O 1
ATOM 715 N N . GLN A 1 91 ? -15.462 4.351 6.480 1.00 90.69 91 GLN A N 1
ATOM 716 C CA . GLN A 1 91 ? -14.479 3.665 5.639 1.00 90.69 91 GLN A CA 1
ATOM 717 C C . GLN A 1 91 ? -13.129 4.399 5.708 1.00 90.69 91 GLN A C 1
ATOM 719 O O . GLN A 1 91 ? -13.107 5.563 6.122 1.00 90.69 91 GLN A O 1
ATOM 724 N N . PRO A 1 92 ? -12.015 3.789 5.266 1.00 87.50 92 PRO A N 1
ATOM 725 C CA . PRO A 1 92 ? -10.752 4.506 5.119 1.00 87.50 92 PRO A CA 1
ATOM 726 C C . PRO A 1 92 ? -10.915 5.748 4.223 1.00 87.50 92 PRO A C 1
ATOM 728 O O . PRO A 1 92 ? -11.504 5.681 3.144 1.00 87.50 92 PRO A O 1
ATOM 731 N N . GLY A 1 93 ? -10.412 6.888 4.689 1.00 87.25 93 GLY A N 1
ATOM 732 C CA . GLY A 1 93 ? -10.627 8.229 4.131 1.00 87.25 93 GLY A CA 1
ATOM 733 C C . GLY A 1 93 ? -11.901 8.933 4.622 1.00 87.25 93 GLY A C 1
ATOM 734 O O . GLY A 1 93 ? -12.188 10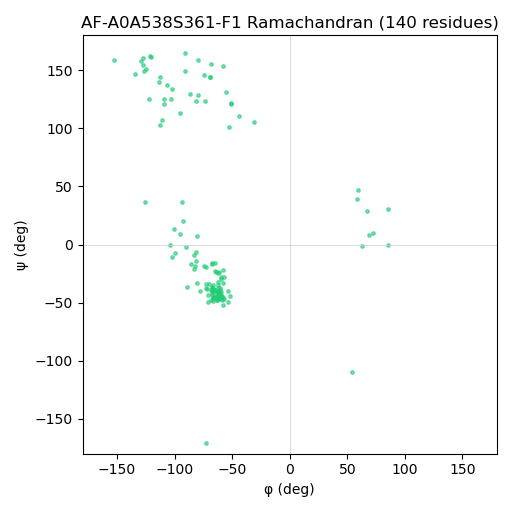.049 4.196 1.00 87.25 93 GLY A O 1
ATOM 735 N N . GLY A 1 94 ? -12.693 8.293 5.484 1.00 90.06 94 GLY A N 1
ATOM 736 C CA . GLY A 1 94 ? -13.931 8.839 6.026 1.00 90.06 94 GLY A CA 1
ATOM 737 C C . GLY A 1 94 ? -13.733 9.605 7.333 1.00 90.06 94 GLY A C 1
ATOM 738 O O . GLY A 1 94 ? -12.890 9.266 8.165 1.00 90.06 94 GLY A O 1
ATOM 739 N N . THR A 1 95 ? -14.579 10.613 7.537 1.00 92.81 95 THR A N 1
ATOM 740 C CA . THR A 1 95 ? -14.681 11.356 8.796 1.00 92.81 95 THR A CA 1
ATOM 741 C C . THR A 1 95 ? -15.962 10.967 9.522 1.00 92.81 95 THR A C 1
ATOM 743 O O . THR A 1 95 ? -17.028 10.831 8.920 1.00 92.81 95 THR A O 1
ATOM 746 N N . THR A 1 96 ? -15.844 10.785 10.830 1.00 93.50 96 THR A N 1
ATOM 747 C CA . THR A 1 96 ? -16.961 10.540 11.750 1.00 93.50 96 THR A CA 1
ATOM 748 C C . THR A 1 96 ? -17.998 11.666 11.703 1.00 93.50 96 THR A C 1
ATOM 750 O O . THR A 1 96 ? -17.696 12.815 11.381 1.00 93.50 96 THR A O 1
ATOM 753 N N . THR A 1 97 ? -19.256 11.356 12.027 1.00 89.44 97 THR A N 1
ATOM 754 C CA . THR A 1 97 ? -20.373 12.319 11.928 1.00 89.44 97 THR A CA 1
ATOM 755 C C . THR A 1 97 ? -20.254 13.512 12.875 1.00 89.44 97 THR A C 1
ATOM 757 O O . THR A 1 97 ? -20.869 14.546 12.631 1.00 89.44 97 THR A O 1
ATOM 760 N N . ASP A 1 98 ? -19.500 13.370 13.964 1.00 89.88 98 ASP A N 1
ATOM 761 C CA . ASP A 1 98 ? -19.194 14.456 14.898 1.00 89.88 98 ASP A CA 1
ATOM 762 C C . ASP A 1 98 ? -18.037 15.352 14.413 1.00 89.88 98 ASP A C 1
ATOM 764 O O . ASP A 1 98 ? -17.763 16.383 15.026 1.00 89.88 98 ASP A O 1
ATOM 768 N N . GLY A 1 99 ? -17.383 14.983 13.306 1.00 88.00 99 GLY A N 1
ATOM 769 C CA . GLY A 1 99 ? -16.274 15.716 12.706 1.00 88.00 99 GLY A CA 1
ATOM 770 C C . GLY A 1 99 ? -14.967 15.636 13.494 1.00 88.00 99 GLY A C 1
ATOM 771 O O . GLY A 1 99 ? -14.050 16.394 13.187 1.00 88.00 99 GLY A O 1
ATOM 772 N N . LYS A 1 100 ? -14.872 14.771 14.513 1.00 89.44 100 LYS A N 1
ATOM 773 C CA . LYS A 1 100 ? -13.711 14.734 15.416 1.00 89.44 100 LYS A CA 1
ATOM 774 C C . LYS A 1 100 ? -12.595 13.815 14.935 1.00 89.44 100 LYS A C 1
ATOM 776 O O . LYS A 1 100 ? -11.427 14.123 15.145 1.00 89.44 100 LYS A O 1
ATOM 781 N N . ILE A 1 101 ? -12.949 12.687 14.322 1.00 93.44 101 ILE A N 1
ATOM 782 C CA . ILE A 1 101 ? -11.995 11.651 13.910 1.00 93.44 101 ILE A CA 1
ATOM 783 C C . ILE A 1 101 ? -12.112 11.422 12.405 1.00 93.44 101 ILE A C 1
ATOM 785 O O . ILE A 1 101 ? -13.193 11.086 11.912 1.00 93.44 101 ILE A O 1
ATOM 789 N N . THR A 1 102 ? -10.989 11.546 11.701 1.00 91.81 102 THR A N 1
ATOM 790 C CA . THR A 1 102 ? -10.826 11.093 10.315 1.00 91.81 102 THR A CA 1
ATOM 791 C C . THR A 1 102 ? -9.910 9.882 10.316 1.00 91.81 102 THR A C 1
ATOM 793 O O . THR A 1 102 ? -8.804 9.943 10.848 1.00 91.81 102 THR A O 1
ATOM 796 N N . LEU A 1 103 ? -10.381 8.781 9.740 1.00 93.62 103 LEU A N 1
ATOM 797 C CA . LEU A 1 103 ? -9.590 7.569 9.590 1.00 93.62 103 LEU A CA 1
ATOM 798 C C . LEU A 1 103 ? -8.954 7.582 8.205 1.00 93.62 103 LEU A C 1
ATOM 800 O O . LEU A 1 103 ? -9.670 7.464 7.218 1.00 93.62 103 LEU A O 1
ATOM 804 N N . GLU A 1 104 ? -7.633 7.690 8.112 1.00 88.75 104 GLU A N 1
ATOM 805 C CA . GLU A 1 104 ? -6.911 7.604 6.840 1.00 88.75 104 GLU A CA 1
ATOM 806 C C . GLU A 1 104 ? -6.033 6.357 6.804 1.00 88.75 104 GLU A C 1
ATOM 808 O O . GLU A 1 104 ? -5.397 5.993 7.793 1.00 88.75 104 GLU A O 1
ATOM 813 N N . PHE A 1 105 ? -5.995 5.695 5.646 1.00 84.06 105 PHE A N 1
ATOM 814 C CA . PHE A 1 105 ? -5.021 4.638 5.418 1.00 84.06 105 PHE A CA 1
ATOM 815 C C . PHE A 1 105 ? -3.648 5.274 5.204 1.00 84.06 105 PHE A C 1
ATOM 817 O O . PHE A 1 105 ? -3.476 6.096 4.302 1.00 84.06 105 PHE A O 1
ATOM 824 N N . ALA A 1 106 ? -2.681 4.879 6.026 1.00 83.56 106 ALA A N 1
ATOM 825 C CA . ALA A 1 106 ? -1.306 5.333 5.929 1.00 83.56 106 ALA A CA 1
ATOM 826 C C . ALA A 1 106 ? -0.384 4.181 5.525 1.00 83.56 106 ALA A C 1
ATOM 828 O O . ALA A 1 106 ? -0.545 3.040 5.961 1.00 83.56 106 ALA A O 1
ATOM 829 N N . GLU A 1 107 ? 0.621 4.522 4.725 1.00 81.38 107 GLU A N 1
ATOM 830 C CA . GLU A 1 107 ? 1.768 3.659 4.454 1.00 81.38 107 GLU A CA 1
ATOM 831 C C . GLU A 1 107 ? 2.699 3.588 5.683 1.00 81.38 107 GLU A C 1
ATOM 833 O O . GLU A 1 107 ? 2.380 4.061 6.775 1.00 81.38 107 GLU A O 1
ATOM 838 N N . CYS A 1 108 ? 3.882 2.990 5.522 1.00 84.00 108 CYS A N 1
ATOM 839 C CA . CYS A 1 108 ? 4.844 2.802 6.607 1.00 84.00 108 CYS A CA 1
ATOM 840 C C . CYS A 1 108 ? 5.151 4.095 7.397 1.00 84.00 108 CYS A C 1
ATOM 842 O O . CYS A 1 108 ? 5.688 5.062 6.857 1.00 84.00 108 CYS A O 1
ATOM 844 N N . LEU A 1 109 ? 4.896 4.052 8.711 1.00 86.06 109 LEU A N 1
ATOM 845 C CA . LEU A 1 109 ? 5.160 5.131 9.675 1.00 86.06 109 LEU A CA 1
ATOM 846 C C . LEU A 1 109 ? 6.507 4.982 10.409 1.00 86.06 109 LEU A C 1
ATOM 848 O O . LEU A 1 109 ? 6.754 5.653 11.407 1.00 86.06 109 LEU A O 1
ATOM 852 N N . GLY A 1 110 ? 7.362 4.043 9.993 1.00 83.00 110 GLY A N 1
ATOM 853 C CA . GLY A 1 110 ? 8.673 3.815 10.616 1.00 83.00 110 GLY A CA 1
ATOM 854 C C . GLY A 1 110 ? 8.649 3.236 12.041 1.00 83.00 110 GLY A C 1
ATOM 855 O O . GLY A 1 110 ? 9.701 3.133 12.657 1.00 83.00 110 GLY A O 1
ATOM 856 N N . GLY A 1 111 ? 7.487 2.820 12.562 1.00 84.75 111 GLY A N 1
ATOM 857 C CA . GLY A 1 111 ? 7.312 2.274 13.921 1.00 84.75 111 GLY A CA 1
ATOM 858 C C . GLY A 1 111 ? 7.384 0.752 14.013 1.00 84.75 111 GLY A C 1
ATOM 859 O O . GLY A 1 111 ? 6.611 0.142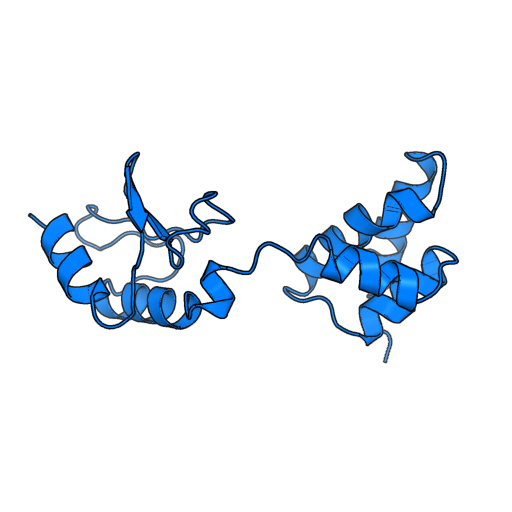 14.751 1.00 84.75 111 GLY A O 1
ATOM 860 N N . CYS A 1 112 ? 8.254 0.115 13.226 1.00 84.19 112 CYS A N 1
ATOM 861 C CA . CYS A 1 112 ? 8.272 -1.344 13.064 1.00 84.19 112 CYS A CA 1
ATOM 862 C C . CYS A 1 112 ? 8.514 -2.108 14.380 1.00 84.19 112 CYS A C 1
ATOM 864 O O . CYS A 1 112 ? 8.015 -3.219 14.541 1.00 84.19 112 CYS A O 1
ATOM 866 N N . GLU A 1 113 ? 9.244 -1.513 15.327 1.00 84.56 113 GLU A N 1
ATOM 867 C CA . GLU A 1 113 ? 9.495 -2.057 16.673 1.00 84.56 113 GLU A CA 1
ATOM 868 C C . GLU A 1 113 ? 8.231 -2.242 17.521 1.00 84.56 113 GLU A C 1
ATOM 870 O O . GLU A 1 113 ? 8.200 -3.090 18.412 1.00 84.56 113 GLU A O 1
ATOM 875 N N . GLY A 1 114 ? 7.185 -1.476 17.218 1.00 86.94 114 GLY A N 1
ATOM 876 C CA . GLY A 1 114 ? 5.912 -1.478 17.920 1.00 86.94 114 GLY A CA 1
ATOM 877 C C . GLY A 1 114 ? 4.736 -1.700 16.978 1.00 86.94 114 GLY A C 1
ATOM 878 O O . GLY A 1 114 ? 3.690 -1.084 17.147 1.00 86.94 114 GLY A O 1
ATOM 879 N N . ALA A 1 115 ? 4.900 -2.531 15.951 1.00 87.94 115 ALA A N 1
ATOM 880 C CA . ALA A 1 115 ? 3.827 -2.840 15.016 1.00 87.94 115 ALA A CA 1
ATOM 881 C C . ALA A 1 115 ? 2.701 -3.697 15.657 1.00 87.94 115 ALA A C 1
ATOM 883 O O . ALA A 1 115 ? 2.997 -4.625 16.429 1.00 87.94 115 ALA A O 1
ATOM 884 N N . PRO A 1 116 ? 1.420 -3.484 15.287 1.00 91.06 116 PRO A N 1
ATOM 885 C CA . PRO A 1 116 ? 0.886 -2.423 14.422 1.00 91.06 116 PRO A CA 1
ATOM 886 C C . PRO A 1 116 ? 0.954 -1.027 15.055 1.00 91.06 116 PRO A C 1
ATOM 888 O O . PRO A 1 116 ? 0.763 -0.872 16.262 1.00 91.06 116 PRO A O 1
ATOM 891 N N . CYS A 1 117 ? 1.214 -0.012 14.228 1.00 91.31 117 CYS A N 1
ATOM 892 C CA . CYS A 1 117 ? 1.287 1.382 14.662 1.00 91.31 117 CYS A CA 1
ATOM 893 C C . CYS A 1 117 ? 0.332 2.286 13.873 1.00 91.31 117 CYS A C 1
ATOM 895 O O . CYS A 1 117 ? 0.017 2.015 12.716 1.00 91.31 117 CYS A O 1
ATOM 897 N N . LEU A 1 118 ? -0.114 3.354 14.531 1.00 93.06 118 LEU A N 1
ATOM 898 C CA . LEU A 1 118 ? -1.012 4.387 14.023 1.00 93.06 118 LEU A CA 1
ATOM 899 C C . LEU A 1 118 ? -0.369 5.757 14.248 1.00 93.06 118 LEU A C 1
ATOM 901 O O . LEU A 1 118 ? 0.421 5.931 15.179 1.00 93.06 118 LEU A O 1
ATOM 905 N N . LEU A 1 119 ? -0.746 6.736 13.431 1.00 91.19 119 LEU A N 1
ATOM 906 C CA . LEU A 1 119 ? -0.427 8.138 13.664 1.00 91.19 119 LEU A CA 1
ATOM 907 C C . LEU A 1 119 ? -1.713 8.865 14.057 1.00 91.19 119 LEU A C 1
ATOM 909 O O . LEU A 1 119 ? -2.685 8.859 13.306 1.00 91.19 119 LEU A O 1
ATOM 913 N N . ILE A 1 120 ? -1.718 9.463 15.243 1.00 93.12 120 ILE A N 1
ATOM 914 C CA . ILE A 1 120 ? -2.840 10.239 15.761 1.00 93.12 120 ILE A CA 1
ATOM 915 C C . I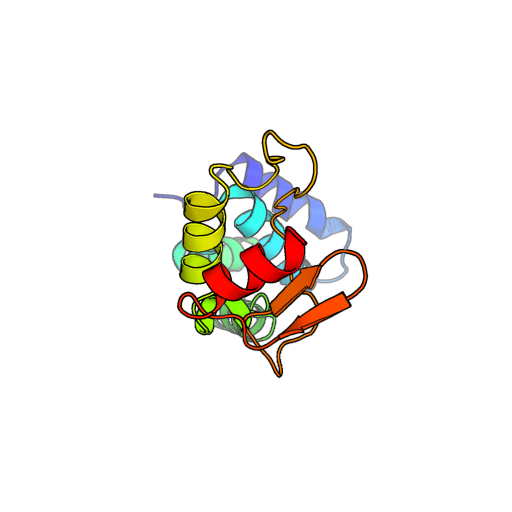LE A 1 120 ? -2.373 11.685 15.828 1.00 93.12 120 ILE A C 1
ATOM 917 O O . ILE A 1 120 ? -1.620 12.061 16.726 1.00 93.12 120 ILE A O 1
ATOM 921 N N . ASN A 1 121 ? -2.808 12.495 14.864 1.00 87.62 121 ASN A N 1
ATOM 922 C CA . ASN A 1 121 ? -2.242 13.822 14.623 1.00 87.62 121 ASN A CA 1
ATOM 923 C C . ASN A 1 121 ? -0.713 13.731 14.439 1.00 87.62 121 ASN A C 1
ATOM 925 O O . ASN A 1 121 ? -0.261 13.171 13.448 1.00 87.62 121 ASN A O 1
ATOM 929 N N . ASP A 1 122 ? 0.072 14.220 15.401 1.00 85.12 122 ASP A N 1
ATOM 930 C CA . ASP A 1 122 ? 1.541 14.186 15.374 1.00 85.12 122 ASP A CA 1
ATOM 931 C C . ASP A 1 122 ? 2.142 13.108 16.298 1.00 85.12 122 ASP A C 1
ATOM 933 O O . ASP A 1 122 ? 3.364 12.972 16.387 1.00 85.12 122 ASP A O 1
ATOM 937 N N . GLU A 1 123 ? 1.310 12.342 17.014 1.00 88.50 123 GLU A N 1
ATOM 938 C CA . GLU A 1 123 ? 1.771 11.328 17.963 1.00 88.50 123 GLU A CA 1
ATOM 939 C C . GLU A 1 123 ? 1.644 9.917 17.388 1.00 88.50 123 GLU A C 1
ATOM 941 O O . GLU A 1 123 ? 0.571 9.462 16.983 1.00 88.50 123 GLU A O 1
ATOM 946 N N . GLN A 1 124 ? 2.758 9.189 17.390 1.00 89.38 124 GLN A N 1
ATOM 947 C CA . GLN A 1 124 ? 2.777 7.795 16.980 1.00 89.38 124 GLN A CA 1
ATOM 948 C C . GLN A 1 124 ? 2.322 6.892 18.128 1.00 89.38 124 GLN A C 1
ATOM 950 O O . GLN A 1 124 ? 2.920 6.870 19.207 1.00 89.38 124 GLN A O 1
ATOM 955 N N . ARG A 1 125 ? 1.289 6.087 17.875 1.00 93.00 125 ARG A N 1
ATOM 956 C CA . ARG A 1 125 ? 0.854 5.014 18.770 1.00 93.00 125 ARG A CA 1
ATOM 957 C C . ARG A 1 125 ? 1.314 3.666 18.255 1.00 93.00 125 ARG A C 1
ATOM 959 O O . ARG A 1 125 ? 1.184 3.352 17.079 1.00 93.00 125 ARG A O 1
ATOM 966 N N . MET A 1 126 ? 1.866 2.875 19.164 1.00 92.31 126 MET A N 1
ATOM 967 C CA . MET A 1 126 ? 2.481 1.579 18.900 1.00 92.31 126 MET A CA 1
ATOM 968 C C . MET A 1 126 ? 1.768 0.478 19.686 1.00 92.31 126 MET A C 1
ATOM 970 O O . MET A 1 126 ? 1.125 0.752 20.698 1.00 92.31 126 MET A O 1
ATOM 974 N N . ASN A 1 127 ? 1.952 -0.770 19.260 1.00 92.75 127 ASN A N 1
ATOM 975 C CA . ASN A 1 127 ? 1.353 -1.975 19.831 1.00 92.75 127 ASN A CA 1
ATOM 976 C C . ASN A 1 127 ? -0.179 -1.930 19.822 1.00 92.75 127 ASN A C 1
ATOM 978 O O . ASN A 1 127 ? -0.833 -2.357 20.777 1.00 92.75 127 ASN A O 1
ATOM 982 N N . VAL A 1 128 ? -0.754 -1.399 18.745 1.00 92.38 128 VAL A N 1
ATOM 983 C CA . VAL A 1 128 ? -2.206 -1.349 18.584 1.00 92.38 128 VAL A CA 1
ATOM 984 C C . VAL A 1 128 ? -2.707 -2.708 18.117 1.00 92.38 128 VAL A C 1
ATOM 986 O O . VAL A 1 128 ? -2.197 -3.272 17.155 1.00 92.38 128 VAL A O 1
ATOM 989 N N . THR A 1 129 ? -3.700 -3.247 18.810 1.00 92.62 129 THR A N 1
ATOM 990 C CA . THR A 1 129 ? -4.295 -4.555 18.541 1.00 92.62 129 THR A CA 1
ATOM 991 C C . THR A 1 129 ? -5.806 -4.412 18.415 1.00 92.62 129 THR A C 1
ATOM 993 O O . THR A 1 129 ? -6.399 -3.455 18.913 1.00 92.62 129 THR A O 1
ATOM 996 N N . ALA A 1 130 ? -6.462 -5.392 17.792 1.00 89.00 130 ALA A N 1
ATOM 997 C CA . ALA A 1 130 ? -7.923 -5.409 17.698 1.00 89.00 130 ALA A CA 1
ATOM 998 C C . ALA A 1 130 ? -8.619 -5.393 19.080 1.00 89.00 130 ALA A C 1
ATOM 1000 O O . ALA A 1 130 ? -9.773 -4.993 19.190 1.00 89.00 130 ALA A O 1
ATOM 1001 N N . GLU A 1 131 ? -7.916 -5.804 20.140 1.00 90.56 131 GLU A N 1
ATOM 1002 C CA . GLU A 1 131 ? -8.417 -5.835 21.518 1.00 90.56 131 GLU A CA 1
ATOM 1003 C C . GLU A 1 131 ? -8.359 -4.466 22.208 1.00 90.56 131 GLU A C 1
ATOM 1005 O O . GLU A 1 131 ? -9.214 -4.165 23.039 1.00 90.56 131 GLU A O 1
ATOM 1010 N N . ASN A 1 132 ? -7.354 -3.639 21.891 1.00 92.25 132 ASN A N 1
ATOM 1011 C CA . ASN A 1 132 ? -7.153 -2.337 22.537 1.00 92.25 132 ASN A CA 1
ATOM 1012 C C . ASN A 1 132 ? -7.666 -1.148 21.709 1.00 92.25 132 ASN A C 1
ATOM 1014 O O . A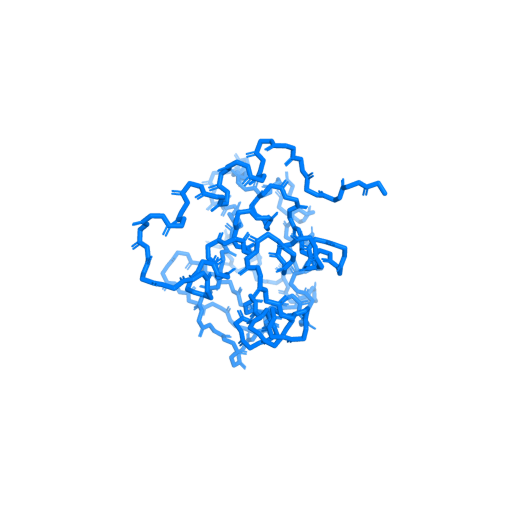SN A 1 132 ? -7.727 -0.034 22.229 1.00 92.25 132 ASN A O 1
ATOM 1018 N N . VAL A 1 133 ? -8.085 -1.380 20.461 1.00 91.69 133 VAL A N 1
ATOM 1019 C CA . VAL A 1 133 ? -8.567 -0.325 19.559 1.00 91.69 133 VAL A CA 1
ATOM 1020 C C . VAL A 1 133 ? -9.796 0.403 20.102 1.00 91.69 133 VAL A C 1
ATOM 1022 O O . VAL A 1 133 ? -9.886 1.623 19.992 1.00 91.69 133 VAL A O 1
ATOM 1025 N N . ASP A 1 134 ? -10.720 -0.321 20.737 1.00 90.81 134 ASP A N 1
ATOM 1026 C CA . ASP A 1 134 ? -11.949 0.272 21.274 1.00 90.81 134 ASP A CA 1
ATOM 1027 C C . ASP A 1 134 ? -11.626 1.220 22.446 1.00 90.81 134 ASP A C 1
ATOM 1029 O O . ASP A 1 134 ? -12.208 2.298 22.563 1.00 90.81 134 ASP A O 1
ATOM 1033 N N . ALA A 1 135 ? -10.637 0.859 23.273 1.00 92.19 135 ALA A N 1
ATOM 1034 C CA . ALA A 1 135 ? -10.148 1.716 24.352 1.00 92.19 135 ALA A CA 1
ATOM 1035 C C .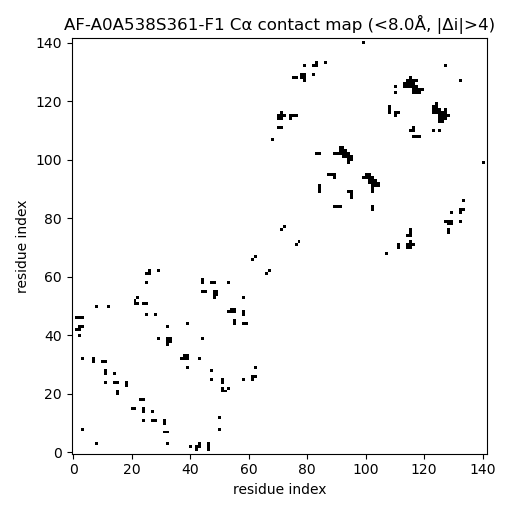 ALA A 1 135 ? -9.424 2.960 23.813 1.00 92.19 135 ALA A C 1
ATOM 1037 O O . ALA A 1 135 ? -9.617 4.053 24.340 1.00 92.19 135 ALA A O 1
ATOM 1038 N N . LEU A 1 136 ? -8.640 2.801 22.742 1.00 92.19 136 LEU A N 1
ATOM 1039 C CA . LEU A 1 136 ? -7.965 3.908 22.066 1.00 92.19 136 LEU A CA 1
ATOM 1040 C C . LEU A 1 136 ? -8.971 4.918 21.496 1.00 92.19 136 LEU A C 1
ATOM 1042 O O . LEU A 1 136 ? -8.798 6.118 21.670 1.00 92.19 136 LEU A O 1
ATOM 1046 N N . ILE A 1 137 ? -10.041 4.460 20.843 1.00 91.00 137 ILE A N 1
ATOM 1047 C CA . ILE A 1 137 ? -11.073 5.360 20.302 1.00 91.00 137 ILE A CA 1
ATOM 1048 C C . ILE A 1 137 ? -11.755 6.153 21.422 1.00 91.00 137 ILE A C 1
ATOM 1050 O O . ILE A 1 137 ? -12.025 7.342 21.254 1.00 91.00 137 ILE A O 1
ATOM 1054 N N . GLU A 1 138 ? -12.037 5.512 22.556 1.00 90.88 138 GLU A N 1
ATOM 1055 C CA . GLU A 1 138 ? -12.675 6.185 23.688 1.00 90.88 138 GLU A CA 1
ATOM 1056 C C . GLU A 1 138 ? -11.766 7.256 24.309 1.00 90.88 138 GLU A C 1
ATOM 1058 O O . GLU A 1 138 ? -12.254 8.314 24.700 1.00 90.88 138 GLU A O 1
ATOM 1063 N N . GLU A 1 139 ? -10.447 7.031 24.333 1.00 90.56 139 GLU A N 1
ATOM 1064 C CA . GLU A 1 139 ? -9.455 8.048 24.712 1.00 90.56 139 GLU A CA 1
ATOM 1065 C C . GLU A 1 139 ? -9.510 9.266 23.776 1.00 90.56 139 GLU A C 1
ATOM 1067 O O . GLU A 1 139 ? -9.498 10.400 24.246 1.00 90.56 139 GLU A O 1
ATOM 1072 N N . LEU A 1 140 ? -9.644 9.052 22.463 1.00 88.19 140 LEU A N 1
ATOM 1073 C CA . LEU A 1 140 ? -9.680 10.131 21.465 1.00 88.19 140 LEU A CA 1
ATOM 1074 C C . LEU A 1 140 ? -10.975 10.950 21.457 1.00 88.19 140 LEU A C 1
ATOM 1076 O O . LEU A 1 140 ? -11.011 12.041 20.886 1.00 88.19 140 LEU A O 1
ATOM 1080 N N . ARG A 1 141 ? -12.061 10.420 22.025 1.00 83.94 141 ARG A N 1
ATOM 1081 C CA . ARG A 1 141 ? -13.362 11.108 22.065 1.00 83.94 141 ARG A CA 1
ATOM 1082 C C . ARG A 1 141 ? -13.484 12.121 23.205 1.00 83.94 141 ARG A C 1
ATOM 1084 O O . ARG A 1 141 ? -14.383 12.974 23.126 1.00 83.94 141 ARG A O 1
ATOM 1091 N N . GLN A 1 142 ? -12.628 12.012 24.224 1.00 71.94 142 GLN A N 1
ATOM 1092 C CA . GLN A 1 142 ? -12.571 12.897 25.395 1.00 71.94 142 GLN A CA 1
ATOM 1093 C C . GLN A 1 142 ? -12.042 14.285 25.024 1.00 71.94 142 GLN A C 1
ATOM 1095 O O . GLN A 1 142 ? -12.639 15.267 25.524 1.00 71.94 142 GLN A O 1
#

Foldseek 3Di:
DQLDDPVLLVVLVVCVVVDPALLVSLVVSLVSSCVVPVDQDLSNLCVSCVSSVHDSVSSVCVCVVPVQPCLQVVVPVVLLQVLLCVLQVHHAQDAHPVRQDHHHDDGDPVPSVFYPWDQDPPDIDGVDDSVCSNVVVVVSVD

Radius of gyration: 19.1 Å; Cα contacts (8 Å, |Δi|>4): 147; chains: 1; bounding box: 42×32×48 Å

Nearest PDB structures (foldseek):
  7p64-assembly1_E  TM=5.102E-01  e=2.143E-09  Escherichia coli BL21(DE3)
  8iao-assembly1_E  TM=5.127E-01  e=4.003E-09  Mus musculus
  8q0a-assembly1_E  TM=5.140E-01  e=1.397E-08  Bos taurus
  6ztq-assembly1_E  TM=5.125E-01  e=6.472E-08  Mus musculus
  6vw7-assembly1_A  TM=5.291E-01  e=9.632E-08  Cupriavidus necator

Solvent-accessible surface area (backbone atoms only — not comparable to full-atom values): 8460 Å² total; per-residue (Å²): 127,81,72,64,52,72,69,56,52,53,55,48,57,67,47,48,87,80,43,100,46,53,72,72,44,50,62,62,39,53,49,55,44,28,71,77,63,76,50,81,49,77,62,39,46,42,54,51,13,64,74,46,75,48,54,48,64,61,49,47,48,50,50,62,73,65,36,76,78,46,47,30,60,78,52,44,35,61,56,32,50,53,48,51,26,63,77,58,74,34,56,81,72,28,60,32,96,85,70,80,50,69,45,67,85,74,75,88,79,84,46,60,96,30,38,11,59,50,72,56,88,92,45,78,46,58,61,56,39,66,84,51,46,66,59,52,52,56,63,74,72,110

Sequence (142 aa):
MSALSEDLRQKILAYLPRYPSKQAVTLPALHLVHDQMRYVSLEAIREIADLLDLSPAELYDAMSFYGFFLACMLRGSEEVLDRLCDTLGVQPGGTTTDGKITLEFAECLGGCEGAPCLLINDEQRMNVTAENVDALIEELRQ

pLDDT: mean 87.65, std 7.79, range [50.84, 94.81]